Protein AF-A0A0P9F6F5-F1 (afdb_monomer_lite)

pLDDT: mean 76.52, std 15.74, range [34.53, 96.38]

Radius of gyration: 18.15 Å; chains: 1; bounding box: 40×37×52 Å

Sequence (182 aa):
MREFFRFERRDLLLFVVCAVLYTVIFFVWTVLPLNGNVSLADTDAVAAGVPLVGDLPTQSVSKLVVTAALYALALVYALLAVNREERGALPQLLIISVLTFLAWQMLNFWVVSGFLNSPATLLYGGASIVLLVAWFVMIIRGVSSIHDALARFMVRFGLALSLFITVVQIVALLTPEWRSPT

Foldseek 3Di:
DVVLPPDDPVLVVLLVVLLVVLVVQLCQQPPDADPDRHRVLPLPVVCVVPVVLSPAPSLLNSVLSSVLSLLVSLLVSLLVPQDPVLVVCSVLSVVLSVLVSQLVSLVSVLVRCVVVVHPCNVVSVVVNVVSVVVNVVSVVVCCVPPVSSSVSSVVSSVVSSVVSVVVVVVVCVVCVVSVDDD

Secondary structure (DSSP, 8-state):
-TTTT---HHHHHHHHHHHHHHHHHHHHHHT-BSSTT-BTTSTHHHHHHSTTTTTS-HHHHHHHHHHHHHHHHHHHHHHHT--GGGGGGHHHHHHHHHHHHHHHHHHHHHHHHHHTT-TTHHHHHHHHHHHHHHHHHHHHHHHHHSHHHHHHHHHHHHHHHHHHHHHHHHHHHH-GGGT---

Structure (mmCIF, N/CA/C/O backbone):
data_AF-A0A0P9F6F5-F1
#
_entry.id   AF-A0A0P9F6F5-F1
#
loop_
_atom_site.group_PDB
_atom_site.id
_atom_site.type_symbol
_atom_site.label_atom_id
_atom_site.label_alt_id
_atom_site.label_comp_id
_atom_site.label_asym_id
_atom_site.label_entity_id
_atom_site.label_seq_id
_atom_site.pdbx_PDB_ins_code
_atom_site.Cartn_x
_atom_site.Cartn_y
_atom_site.Cartn_z
_atom_site.occupancy
_atom_site.B_iso_or_equiv
_atom_site.auth_seq_id
_atom_site.auth_comp_id
_atom_site.auth_asym_id
_atom_site.auth_atom_id
_atom_site.pdbx_PDB_model_num
ATOM 1 N N . MET A 1 1 ? -6.826 -12.478 23.519 1.00 38.31 1 MET A N 1
ATOM 2 C CA . MET A 1 1 ? -6.156 -13.104 22.349 1.00 38.31 1 MET A CA 1
ATOM 3 C C . MET A 1 1 ? -7.087 -13.965 21.493 1.00 38.31 1 MET A C 1
ATOM 5 O O . MET A 1 1 ? -7.116 -13.748 20.292 1.00 38.31 1 MET A O 1
ATOM 9 N N . ARG A 1 2 ? -7.874 -14.901 22.057 1.00 36.31 2 ARG A N 1
ATOM 10 C CA . ARG A 1 2 ? -8.781 -15.773 21.270 1.00 36.31 2 ARG A CA 1
ATOM 11 C C . ARG A 1 2 ? -9.858 -15.026 20.467 1.00 36.31 2 ARG A C 1
ATOM 13 O O . ARG A 1 2 ? -10.174 -15.447 19.365 1.00 36.31 2 ARG A O 1
ATOM 20 N N . GLU A 1 3 ? -10.381 -13.916 20.982 1.00 48.19 3 GLU A N 1
ATOM 21 C CA . GLU A 1 3 ? -11.330 -13.057 20.249 1.00 48.19 3 GLU A CA 1
ATOM 22 C C . GLU A 1 3 ? -10.649 -12.140 19.224 1.00 48.19 3 GLU A C 1
ATOM 24 O O . GLU A 1 3 ? -11.265 -11.764 18.237 1.00 48.19 3 GLU A O 1
ATOM 29 N N . PHE A 1 4 ? -9.361 -11.838 19.412 1.00 47.16 4 PHE A N 1
ATOM 30 C CA . PHE A 1 4 ? -8.587 -10.972 18.517 1.00 47.16 4 PHE A CA 1
ATOM 31 C C . PHE A 1 4 ? -8.234 -11.673 17.191 1.00 47.16 4 PHE A C 1
ATOM 33 O O . PHE A 1 4 ? -8.138 -11.027 16.156 1.00 47.16 4 PHE A O 1
ATOM 40 N N . PHE A 1 5 ? -8.092 -13.005 17.221 1.00 52.19 5 PHE A N 1
ATOM 41 C CA . PHE A 1 5 ? -7.799 -13.863 16.064 1.00 52.19 5 PHE A CA 1
ATOM 42 C C . PHE A 1 5 ? -9.009 -14.667 15.569 1.00 52.19 5 PHE A C 1
ATOM 44 O O . PHE A 1 5 ? -8.834 -15.640 14.832 1.00 52.19 5 PHE A O 1
ATOM 51 N N . ARG A 1 6 ? -10.241 -14.316 15.966 1.00 58.34 6 ARG A N 1
ATOM 52 C CA . ARG A 1 6 ? -11.437 -14.949 15.393 1.00 58.34 6 ARG A CA 1
ATOM 53 C C . ARG A 1 6 ? -11.562 -14.538 13.924 1.00 58.34 6 ARG A C 1
ATOM 55 O O . ARG A 1 6 ? -12.209 -13.554 13.592 1.00 58.34 6 ARG A O 1
ATOM 62 N N . PHE A 1 7 ? -10.921 -15.307 13.051 1.00 60.72 7 PHE A N 1
ATOM 63 C CA . PHE A 1 7 ? -11.128 -15.240 11.615 1.00 60.72 7 PHE A CA 1
ATOM 64 C C . PHE A 1 7 ? -12.527 -15.764 11.308 1.00 60.72 7 PHE A C 1
ATOM 66 O O . PHE A 1 7 ? -12.798 -16.965 11.390 1.00 60.72 7 PHE A O 1
ATOM 73 N N . GLU A 1 8 ? -13.435 -14.857 10.966 1.00 70.38 8 GLU A N 1
ATOM 74 C CA . GLU A 1 8 ? -14.706 -15.243 10.371 1.00 70.38 8 GLU A CA 1
ATOM 75 C C . GLU A 1 8 ? -14.451 -15.850 8.983 1.00 70.38 8 GLU A C 1
ATOM 77 O O . GLU A 1 8 ? -13.522 -15.456 8.275 1.00 70.38 8 GLU A O 1
ATOM 82 N N . ARG A 1 9 ? -15.307 -16.783 8.538 1.00 74.25 9 ARG A N 1
ATOM 83 C CA . ARG A 1 9 ? -15.225 -17.341 7.170 1.00 74.25 9 ARG A CA 1
ATOM 84 C C . ARG A 1 9 ? -15.189 -16.249 6.095 1.00 74.25 9 ARG A C 1
ATOM 86 O O . ARG A 1 9 ? -14.550 -16.435 5.066 1.00 74.25 9 ARG A O 1
ATOM 93 N N . ARG A 1 10 ? -15.861 -15.119 6.341 1.00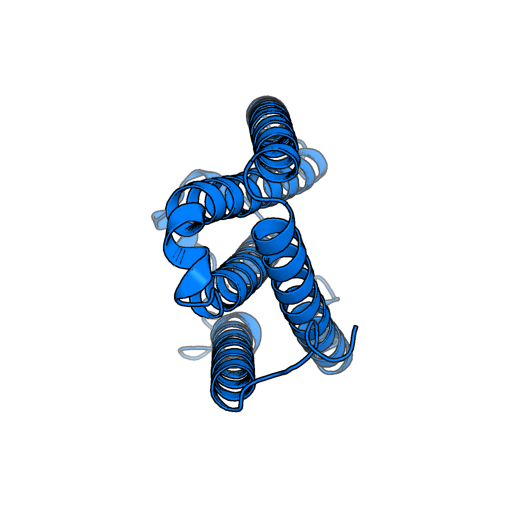 79.12 10 ARG A N 1
ATOM 94 C CA . ARG A 1 10 ? -15.848 -13.950 5.455 1.00 79.12 10 ARG A CA 1
ATOM 95 C C . ARG A 1 10 ? -14.449 -13.348 5.326 1.00 79.12 10 ARG A C 1
ATOM 97 O O . ARG A 1 10 ? -14.037 -13.055 4.211 1.00 79.12 10 ARG A O 1
ATOM 104 N N . ASP A 1 11 ? -13.727 -13.193 6.431 1.00 74.06 11 ASP A N 1
ATOM 105 C CA . ASP A 1 11 ? -12.383 -12.607 6.435 1.00 74.06 11 ASP A CA 1
ATOM 106 C C . ASP A 1 11 ? -11.398 -13.520 5.694 1.00 74.06 11 ASP A C 1
ATOM 108 O O . ASP A 1 11 ? -10.603 -13.042 4.890 1.00 74.06 11 ASP A O 1
ATOM 112 N N . LEU A 1 12 ? -11.519 -14.841 5.873 1.00 77.31 12 LEU A N 1
ATOM 113 C CA . LEU A 1 12 ? -10.746 -15.820 5.102 1.00 77.31 12 LEU A CA 1
ATOM 114 C C . LEU A 1 12 ? -11.059 -15.748 3.598 1.00 77.31 12 LEU A C 1
ATOM 116 O O . LEU A 1 12 ? -10.145 -15.783 2.781 1.00 77.31 12 LEU A O 1
ATOM 120 N N . LEU A 1 13 ? -12.336 -15.630 3.220 1.00 82.81 13 LEU A N 1
ATOM 121 C CA . LEU A 1 13 ? -12.734 -15.484 1.816 1.00 82.81 13 LEU A CA 1
ATOM 122 C C . LEU A 1 13 ? -12.182 -14.196 1.201 1.00 82.81 13 LEU A C 1
ATOM 124 O O . LEU A 1 13 ? -11.608 -14.250 0.118 1.00 82.81 13 LEU A O 1
ATOM 128 N N . LEU A 1 14 ? -12.307 -13.058 1.891 1.00 82.62 14 LEU A N 1
ATOM 129 C CA . LEU A 1 14 ? -11.747 -11.780 1.438 1.00 82.62 14 LEU A CA 1
ATOM 130 C C . LEU A 1 14 ? -10.231 -11.870 1.267 1.00 82.62 14 LEU A C 1
ATOM 132 O O . LEU A 1 14 ? -9.694 -11.416 0.260 1.00 82.62 14 LEU A O 1
ATOM 136 N N . PHE A 1 15 ? -9.555 -12.509 2.218 1.00 79.81 15 PHE A N 1
ATOM 137 C CA . PHE A 1 15 ? -8.120 -12.743 2.157 1.00 79.81 15 PHE A CA 1
ATOM 138 C C . PHE A 1 15 ? -7.722 -13.572 0.928 1.00 79.81 15 PHE A C 1
ATOM 140 O O . PHE A 1 15 ? -6.840 -13.166 0.173 1.00 79.81 15 PHE A O 1
ATOM 147 N N . VAL A 1 16 ? -8.406 -14.697 0.685 1.00 82.44 16 VAL A N 1
ATOM 148 C CA . VAL A 1 16 ? -8.167 -15.558 -0.486 1.00 82.44 16 VAL A CA 1
ATOM 149 C C . VAL A 1 16 ? -8.448 -14.808 -1.786 1.00 82.44 16 VAL A C 1
ATOM 151 O O . VAL A 1 16 ? -7.651 -14.891 -2.714 1.00 82.44 16 VAL A O 1
ATOM 154 N N . VAL A 1 17 ? -9.532 -14.032 -1.855 1.00 86.94 17 VAL A N 1
ATOM 155 C CA . VAL A 1 17 ? -9.861 -13.221 -3.036 1.00 86.94 17 VAL A CA 1
ATOM 156 C C . VAL A 1 17 ? -8.761 -12.198 -3.317 1.00 86.94 17 VAL A C 1
ATOM 158 O O . VAL A 1 17 ? -8.292 -12.121 -4.450 1.00 86.94 17 VAL A O 1
ATOM 161 N N . CYS A 1 18 ? -8.291 -11.458 -2.309 1.00 85.00 18 CYS A N 1
ATOM 162 C CA . CYS A 1 18 ? -7.191 -10.509 -2.486 1.00 85.00 18 CYS A CA 1
ATOM 163 C C . CYS A 1 18 ? -5.886 -11.206 -2.901 1.00 85.00 18 CYS A C 1
ATOM 165 O O . CYS A 1 18 ? -5.179 -10.686 -3.761 1.00 85.00 18 CYS A O 1
ATOM 167 N N . ALA A 1 19 ? -5.592 -12.392 -2.359 1.00 79.69 19 ALA A N 1
ATOM 168 C CA . ALA A 1 19 ? -4.424 -13.182 -2.750 1.00 79.69 19 ALA A CA 1
ATOM 169 C C . ALA A 1 19 ? -4.501 -13.667 -4.205 1.00 79.69 19 ALA A C 1
ATOM 171 O O . ALA A 1 19 ? -3.522 -13.554 -4.945 1.00 79.69 19 ALA A O 1
ATOM 172 N N . VAL A 1 20 ? -5.662 -14.166 -4.639 1.00 85.19 20 VAL A N 1
ATOM 173 C CA . VAL A 1 20 ? -5.891 -14.595 -6.026 1.00 85.19 20 VAL A CA 1
ATOM 174 C C . VAL A 1 20 ? -5.807 -13.401 -6.971 1.00 85.19 20 VAL A C 1
ATOM 176 O O . VAL A 1 20 ? -5.099 -13.482 -7.968 1.00 85.19 20 VAL A O 1
ATOM 179 N N . LEU A 1 21 ? -6.453 -12.277 -6.643 1.00 86.62 21 LEU A N 1
ATOM 180 C CA . LEU A 1 21 ? -6.376 -11.053 -7.446 1.00 86.62 21 LEU A CA 1
ATOM 181 C C . LEU A 1 21 ? -4.939 -10.551 -7.569 1.00 86.62 21 LEU A C 1
ATOM 183 O O . LEU A 1 21 ? -4.502 -10.239 -8.673 1.00 86.62 21 LEU A O 1
ATOM 187 N N . TYR A 1 22 ? -4.192 -10.522 -6.464 1.00 82.56 22 TYR A N 1
ATOM 188 C CA . TYR A 1 22 ? -2.787 -10.136 -6.489 1.00 82.56 22 TYR A CA 1
ATOM 189 C C . TYR A 1 22 ? -1.964 -11.070 -7.376 1.00 82.56 22 TYR A C 1
ATOM 191 O O . TYR A 1 22 ? -1.187 -10.606 -8.204 1.00 82.56 22 TYR A O 1
ATOM 199 N N . THR A 1 23 ? -2.180 -12.379 -7.245 1.00 78.44 23 THR A N 1
ATOM 200 C CA . THR A 1 23 ? -1.506 -13.394 -8.060 1.00 78.44 23 THR A CA 1
ATOM 201 C C . THR A 1 23 ? -1.823 -13.190 -9.540 1.00 78.44 23 THR A C 1
ATOM 203 O O . THR A 1 23 ? -0.909 -13.142 -10.352 1.00 78.44 23 THR A O 1
ATOM 206 N N . VAL A 1 24 ? -3.090 -12.989 -9.905 1.00 82.81 24 VAL A N 1
ATOM 207 C CA . VAL A 1 24 ? -3.493 -12.725 -11.295 1.00 82.81 24 VAL A CA 1
ATOM 208 C C . VAL A 1 24 ? -2.837 -11.452 -11.825 1.00 82.81 24 VAL A C 1
ATOM 210 O O . VAL A 1 24 ? -2.240 -11.500 -12.894 1.00 82.81 24 VAL A O 1
ATOM 213 N N . ILE A 1 25 ? -2.892 -10.341 -11.080 1.00 81.81 25 ILE A N 1
ATOM 214 C CA . ILE A 1 25 ? -2.242 -9.080 -11.476 1.00 81.81 25 ILE A CA 1
ATOM 215 C C . ILE A 1 25 ? -0.747 -9.300 -11.675 1.00 81.81 25 ILE A C 1
ATOM 217 O O . ILE A 1 25 ? -0.203 -8.870 -12.685 1.00 81.81 25 ILE A O 1
ATOM 221 N N . PHE A 1 26 ? -0.099 -9.998 -10.742 1.00 75.75 26 PHE A N 1
ATOM 222 C CA . PHE A 1 26 ? 1.311 -10.327 -10.842 1.00 75.75 26 PHE A CA 1
ATOM 223 C C . PHE A 1 26 ? 1.589 -11.122 -12.120 1.00 75.75 26 PHE A C 1
ATOM 225 O O . PHE A 1 26 ? 2.348 -10.647 -12.947 1.00 75.75 26 PHE A O 1
ATOM 232 N N . PHE A 1 27 ? 0.938 -12.267 -12.343 1.00 74.75 27 PHE A N 1
ATOM 233 C CA . PHE A 1 27 ? 1.187 -13.116 -13.515 1.00 74.75 27 PHE A CA 1
ATOM 234 C C . PHE A 1 27 ? 0.880 -12.418 -14.845 1.00 74.75 27 PHE A C 1
ATOM 236 O O . PHE A 1 27 ? 1.644 -12.561 -15.796 1.00 74.75 27 PHE A O 1
ATOM 243 N N . VAL A 1 28 ? -0.211 -11.652 -14.913 1.00 74.94 28 VAL A N 1
ATOM 244 C CA . VAL A 1 28 ? -0.574 -10.862 -16.099 1.00 74.94 28 VAL A CA 1
ATOM 245 C C . VAL A 1 28 ? 0.467 -9.777 -16.375 1.00 74.94 28 VAL A C 1
ATOM 247 O O . VAL A 1 28 ? 0.781 -9.519 -17.532 1.00 74.94 28 VAL A O 1
ATOM 250 N N . TRP A 1 29 ? 1.020 -9.163 -15.328 1.00 73.00 29 TRP A N 1
ATOM 251 C CA . TRP A 1 29 ? 2.035 -8.121 -15.456 1.00 73.00 29 TRP A CA 1
ATOM 252 C C . TRP A 1 29 ? 3.438 -8.671 -15.753 1.00 73.00 29 TRP A C 1
ATOM 254 O O . TRP A 1 29 ? 4.202 -8.041 -16.477 1.00 73.00 29 TRP A O 1
ATOM 264 N N . THR A 1 30 ? 3.808 -9.813 -15.164 1.00 66.50 30 THR A N 1
ATOM 265 C CA . THR A 1 30 ? 5.205 -10.278 -15.110 1.00 66.50 30 THR A CA 1
ATOM 266 C C . THR A 1 30 ? 5.500 -11.531 -15.925 1.00 66.50 30 THR A C 1
ATOM 268 O O . THR A 1 30 ? 6.644 -11.688 -16.344 1.00 66.50 30 THR A O 1
ATOM 271 N N . VAL A 1 31 ? 4.525 -12.423 -16.141 1.00 63.81 31 VAL A N 1
ATOM 272 C CA . VAL A 1 31 ? 4.760 -13.768 -16.707 1.00 63.81 31 VAL A CA 1
ATOM 273 C C . VAL A 1 31 ? 4.094 -13.967 -18.069 1.00 63.81 31 VAL A C 1
ATOM 275 O O . VAL A 1 31 ? 4.647 -14.666 -18.912 1.00 63.81 31 VAL A O 1
ATOM 278 N N . LEU A 1 32 ? 2.910 -13.396 -18.304 1.00 61.31 32 LEU A N 1
ATOM 279 C CA . LEU A 1 32 ? 2.162 -13.598 -19.547 1.00 61.31 32 LEU A CA 1
ATOM 280 C C . LEU A 1 32 ? 2.561 -12.560 -20.614 1.00 61.31 32 LEU A C 1
ATOM 282 O O . LEU A 1 32 ? 2.235 -11.385 -20.451 1.00 61.31 32 LEU A O 1
ATOM 286 N N . PRO A 1 33 ? 3.195 -12.961 -21.734 1.00 53.00 33 PRO A N 1
ATOM 287 C CA . PRO A 1 33 ? 3.344 -12.077 -22.884 1.00 53.00 33 PRO A CA 1
ATOM 288 C C . PRO A 1 33 ? 1.968 -11.868 -23.529 1.00 53.00 33 PRO A C 1
ATOM 290 O O . PRO A 1 33 ? 1.315 -12.819 -23.965 1.00 53.00 33 PRO A O 1
ATOM 293 N N . LEU A 1 34 ? 1.505 -10.623 -23.588 1.00 50.41 34 LEU A N 1
ATOM 294 C CA . LEU A 1 34 ? 0.240 -10.260 -24.219 1.00 50.41 34 LEU A CA 1
ATOM 295 C C . LEU A 1 34 ? 0.545 -9.760 -25.633 1.00 50.41 34 LEU A C 1
ATOM 297 O O . LEU A 1 34 ? 0.961 -8.627 -25.817 1.00 50.41 34 LEU A O 1
ATOM 301 N N . ASN A 1 35 ? 0.306 -10.612 -26.635 1.00 42.44 35 ASN A N 1
ATOM 302 C CA . ASN A 1 35 ? 0.658 -10.426 -28.053 1.00 42.44 35 ASN A CA 1
ATOM 303 C C . ASN A 1 35 ? 2.153 -10.551 -28.381 1.00 42.44 35 ASN A C 1
ATOM 305 O O . ASN A 1 35 ? 2.847 -9.571 -28.634 1.00 42.44 35 ASN A O 1
ATOM 309 N N . GLY A 1 36 ? 2.615 -11.800 -28.500 1.00 40.41 36 GLY A N 1
ATOM 310 C CA . GLY A 1 36 ? 3.660 -12.204 -29.453 1.00 40.41 36 GLY A CA 1
ATOM 311 C C . GLY A 1 36 ? 5.090 -11.710 -29.226 1.00 40.41 36 GLY A C 1
ATOM 312 O O . GLY A 1 36 ? 5.952 -12.161 -29.965 1.00 40.41 36 GLY A O 1
ATOM 313 N N . ASN A 1 37 ? 5.314 -10.813 -28.261 1.00 51.72 37 ASN A N 1
ATOM 314 C CA . ASN A 1 37 ? 6.583 -10.384 -27.646 1.00 51.72 37 ASN A CA 1
ATOM 315 C C . ASN A 1 37 ? 6.387 -9.127 -26.776 1.00 51.72 37 ASN A C 1
ATOM 317 O O . ASN A 1 37 ? 7.304 -8.752 -26.057 1.00 51.72 37 ASN A O 1
ATOM 321 N N . VAL A 1 38 ? 5.208 -8.494 -26.817 1.00 47.91 38 VAL A N 1
ATOM 322 C CA . VAL A 1 38 ? 4.894 -7.319 -26.001 1.00 47.91 38 VAL A CA 1
ATOM 323 C C . VAL A 1 38 ? 4.437 -7.785 -24.618 1.00 47.91 38 VAL A C 1
ATOM 325 O O . VAL A 1 38 ? 3.430 -8.480 -24.467 1.00 47.91 38 VAL A O 1
ATOM 328 N N . SER A 1 39 ? 5.205 -7.469 -23.583 1.00 52.00 39 SER A N 1
ATOM 329 C CA . SER A 1 39 ? 4.738 -7.638 -22.202 1.00 52.00 39 SER A CA 1
ATOM 330 C C . SER A 1 39 ? 3.890 -6.421 -21.816 1.00 52.00 39 SER A C 1
ATOM 332 O O . SER A 1 39 ? 4.139 -5.332 -22.313 1.00 52.00 39 SER A O 1
ATOM 334 N N . LEU A 1 40 ? 2.933 -6.524 -20.885 1.00 53.22 40 LEU A N 1
ATOM 335 C CA . LEU A 1 40 ? 2.373 -5.310 -20.244 1.00 53.22 40 LEU A CA 1
ATOM 336 C C . LEU A 1 40 ? 3.459 -4.488 -19.522 1.00 53.22 40 LEU A C 1
ATOM 338 O O . LEU A 1 40 ? 3.255 -3.311 -19.228 1.00 53.22 40 LEU A O 1
ATOM 342 N N . ALA A 1 41 ? 4.604 -5.117 -19.245 1.00 52.56 41 ALA A N 1
ATOM 343 C CA . ALA A 1 41 ? 5.816 -4.474 -18.768 1.00 52.56 41 ALA A CA 1
ATOM 344 C C . ALA A 1 41 ? 6.590 -3.703 -19.858 1.00 52.56 41 ALA A C 1
ATOM 346 O O . ALA A 1 41 ? 7.522 -2.981 -19.493 1.00 52.56 41 ALA A O 1
ATOM 347 N N . ASP A 1 42 ? 6.231 -3.824 -21.148 1.00 54.19 42 ASP A N 1
ATOM 348 C CA . ASP A 1 42 ? 6.701 -2.891 -22.176 1.00 54.19 42 ASP A CA 1
ATOM 349 C C . ASP A 1 42 ? 6.084 -1.525 -21.889 1.00 54.19 42 ASP A C 1
ATOM 351 O O . ASP A 1 42 ? 4.874 -1.292 -21.898 1.00 54.19 42 ASP A O 1
ATOM 355 N N . THR A 1 43 ? 6.986 -0.633 -21.534 1.00 54.38 43 THR A N 1
ATOM 356 C CA . THR A 1 43 ? 6.822 0.586 -20.752 1.00 54.38 43 THR A CA 1
ATOM 357 C C . THR A 1 43 ? 5.911 1.652 -21.346 1.00 54.38 43 THR A C 1
ATOM 359 O O . THR A 1 43 ? 5.529 2.575 -20.626 1.00 54.38 43 THR A O 1
ATOM 362 N N . ASP A 1 44 ? 5.510 1.531 -22.608 1.00 52.28 44 ASP A N 1
ATOM 363 C CA . ASP A 1 44 ? 4.874 2.615 -23.362 1.00 52.28 44 ASP A CA 1
ATOM 364 C C . ASP A 1 44 ? 3.476 2.977 -22.834 1.00 52.28 44 ASP A C 1
ATOM 366 O O . ASP A 1 44 ? 3.106 4.153 -22.781 1.00 52.28 44 ASP A O 1
ATOM 370 N N . ALA A 1 45 ? 2.705 1.996 -22.353 1.00 54.25 45 ALA A N 1
ATOM 371 C CA . ALA A 1 45 ? 1.362 2.243 -21.819 1.00 54.25 45 ALA A CA 1
ATOM 372 C C . ALA A 1 45 ? 1.377 2.938 -20.442 1.00 54.25 45 ALA A C 1
ATOM 374 O O . ALA A 1 45 ? 0.495 3.745 -20.141 1.00 54.25 45 ALA A O 1
ATOM 375 N N . VAL A 1 46 ? 2.384 2.660 -19.603 1.00 53.06 46 VAL A N 1
ATOM 376 C CA . VAL A 1 46 ? 2.543 3.311 -18.286 1.00 53.06 46 VAL A CA 1
ATOM 377 C C . VAL A 1 46 ? 3.219 4.670 -18.429 1.00 53.06 46 VAL A C 1
ATOM 379 O O . VAL A 1 46 ? 2.806 5.623 -17.764 1.00 53.06 46 VAL A O 1
ATOM 382 N N . ALA A 1 47 ? 4.197 4.780 -19.332 1.00 50.84 47 ALA A N 1
ATOM 383 C CA . ALA A 1 47 ? 4.848 6.035 -19.695 1.00 50.84 47 ALA A CA 1
ATOM 384 C C . ALA A 1 47 ? 3.835 7.087 -20.180 1.00 50.84 47 ALA A C 1
ATOM 386 O O . ALA A 1 47 ? 3.937 8.257 -19.815 1.00 50.84 47 ALA A O 1
ATOM 387 N N . ALA A 1 48 ? 2.808 6.663 -20.927 1.00 49.19 48 ALA A N 1
ATOM 388 C CA . ALA A 1 48 ? 1.729 7.539 -21.385 1.00 49.19 48 ALA A CA 1
ATOM 389 C C . ALA A 1 48 ? 0.802 8.034 -20.252 1.00 49.19 48 ALA A C 1
ATOM 391 O O . ALA A 1 48 ? 0.219 9.113 -20.361 1.00 49.19 48 ALA A O 1
ATOM 392 N N . GLY A 1 49 ? 0.651 7.263 -19.168 1.00 49.69 49 GLY A N 1
ATOM 393 C CA . GLY A 1 49 ? -0.225 7.601 -18.039 1.00 49.69 49 GLY A CA 1
ATOM 394 C C . GLY A 1 49 ? 0.456 8.410 -16.932 1.00 49.69 49 GLY A C 1
ATOM 395 O O . GLY A 1 49 ? -0.194 9.223 -16.272 1.00 49.69 49 GLY A O 1
ATOM 396 N N . VAL A 1 50 ? 1.760 8.207 -16.724 1.00 53.62 50 VAL A N 1
ATOM 397 C CA . VAL A 1 50 ? 2.569 8.956 -15.753 1.00 53.62 50 VAL A CA 1
ATOM 398 C C . VAL A 1 50 ? 3.895 9.348 -16.418 1.00 53.62 50 VAL A C 1
ATOM 400 O O . VAL A 1 50 ? 4.822 8.537 -16.437 1.00 53.62 50 VAL A O 1
ATOM 403 N N . PRO A 1 51 ? 4.024 10.593 -16.918 1.00 49.88 51 PRO A N 1
ATOM 404 C CA . PRO A 1 51 ? 5.168 11.024 -17.727 1.00 49.88 51 PRO A CA 1
ATOM 405 C C . PRO A 1 51 ? 6.537 10.780 -17.073 1.00 49.88 51 PRO A C 1
ATOM 407 O O . PRO A 1 51 ? 7.479 10.405 -17.752 1.00 49.88 51 PRO A O 1
ATOM 410 N N . LEU A 1 52 ? 6.643 10.912 -15.743 1.00 55.91 52 LEU A N 1
ATOM 411 C CA . LEU A 1 52 ? 7.895 10.678 -15.002 1.00 55.91 52 LEU A CA 1
ATOM 412 C C . LEU A 1 52 ? 8.230 9.198 -14.746 1.00 55.91 52 LEU A C 1
ATOM 414 O O . LEU A 1 52 ? 9.356 8.890 -14.365 1.00 55.91 52 LEU A O 1
ATOM 418 N N . VAL A 1 53 ? 7.275 8.280 -14.920 1.00 56.25 53 VAL A N 1
ATOM 419 C CA . VAL A 1 53 ? 7.525 6.828 -14.831 1.00 56.25 53 VAL A CA 1
ATOM 420 C C . VAL A 1 53 ? 8.087 6.300 -16.152 1.00 56.25 53 VAL A C 1
ATOM 422 O O . VAL A 1 53 ? 8.803 5.304 -16.142 1.00 56.25 53 VAL A O 1
ATOM 425 N N . GLY A 1 54 ? 7.805 6.985 -17.266 1.00 56.38 54 GLY A N 1
ATOM 426 C CA . GLY A 1 54 ? 8.280 6.612 -18.599 1.00 56.38 54 GLY A CA 1
ATOM 427 C C . GLY A 1 54 ? 9.792 6.715 -18.795 1.00 56.38 54 GLY A C 1
ATOM 428 O O . GLY A 1 54 ? 10.338 5.984 -19.611 1.00 56.38 54 GLY A O 1
ATOM 429 N N . ASP A 1 55 ? 10.472 7.546 -18.001 1.00 60.56 55 ASP A N 1
ATOM 430 C CA . ASP A 1 55 ? 11.935 7.692 -18.039 1.00 60.56 55 ASP A CA 1
ATOM 431 C C . ASP A 1 55 ? 12.670 6.622 -17.205 1.00 60.56 55 ASP A C 1
ATOM 433 O O . ASP A 1 55 ? 13.902 6.606 -17.134 1.00 60.56 55 ASP A O 1
ATOM 437 N N . LEU A 1 56 ? 11.933 5.738 -16.521 1.00 65.12 56 LEU A N 1
ATOM 438 C CA . LEU A 1 56 ? 12.509 4.681 -15.695 1.00 65.12 56 LEU A CA 1
ATOM 439 C C . LEU A 1 56 ? 12.724 3.399 -16.517 1.00 65.12 56 LEU A C 1
ATOM 441 O O . LEU A 1 56 ? 11.881 3.050 -17.342 1.00 65.12 56 LEU A O 1
ATOM 445 N N . PRO A 1 57 ? 13.784 2.615 -16.233 1.00 67.38 57 PRO A N 1
ATOM 446 C CA . PRO A 1 57 ? 13.938 1.285 -16.815 1.00 67.38 57 PRO A CA 1
ATOM 447 C C . PRO A 1 57 ? 12.695 0.414 -16.575 1.00 67.38 57 PRO A C 1
ATOM 449 O O . PRO A 1 57 ? 12.132 0.427 -15.475 1.00 67.38 57 PRO A O 1
ATOM 452 N N . THR A 1 58 ? 12.317 -0.408 -17.556 1.00 66.62 58 THR A N 1
ATOM 453 C CA . THR A 1 58 ? 11.174 -1.351 -17.510 1.00 66.62 58 THR A CA 1
ATOM 454 C C . THR A 1 58 ? 11.127 -2.186 -16.225 1.00 66.62 58 THR A C 1
ATOM 456 O O . THR A 1 58 ? 10.065 -2.380 -15.623 1.00 66.62 58 THR A O 1
ATOM 459 N N . GLN A 1 59 ? 12.290 -2.624 -15.733 1.00 68.06 59 GLN A N 1
ATOM 460 C CA . GLN A 1 59 ? 12.406 -3.372 -14.479 1.00 68.06 59 GLN A CA 1
ATOM 461 C C . GLN A 1 59 ? 12.007 -2.533 -13.249 1.00 68.06 59 GLN A C 1
ATOM 463 O O . GLN A 1 59 ? 11.365 -3.041 -12.328 1.00 68.06 59 GLN A O 1
ATOM 468 N N . SER A 1 60 ? 12.368 -1.249 -13.220 1.00 69.62 60 SER A N 1
ATOM 469 C CA . SER A 1 60 ? 12.014 -0.318 -12.140 1.00 69.62 60 SER A CA 1
ATOM 470 C C . SER A 1 60 ? 10.521 0.004 -12.153 1.00 69.62 60 SER A C 1
ATOM 472 O O . SER A 1 60 ? 9.885 -0.022 -11.098 1.00 69.62 60 SER A O 1
ATOM 474 N N . VAL A 1 61 ? 9.940 0.216 -13.338 1.00 71.75 61 VAL A N 1
ATOM 475 C CA . VAL A 1 61 ? 8.489 0.403 -13.510 1.00 71.75 61 VAL A CA 1
ATOM 476 C C . VAL A 1 61 ? 7.727 -0.830 -13.031 1.00 71.75 61 VAL A C 1
ATOM 478 O O . VAL A 1 61 ? 6.796 -0.719 -12.233 1.00 71.75 61 VAL A O 1
ATOM 481 N N . SER A 1 62 ? 8.178 -2.022 -13.420 1.00 71.94 62 SER A N 1
ATOM 482 C CA . SER A 1 62 ? 7.554 -3.278 -12.997 1.00 71.94 62 SER A CA 1
ATOM 483 C C . SER A 1 62 ? 7.612 -3.482 -11.485 1.00 71.94 62 SER A C 1
ATOM 485 O O . SER A 1 62 ? 6.609 -3.855 -10.876 1.00 71.94 62 SER A O 1
ATOM 487 N N . LYS A 1 63 ? 8.746 -3.171 -10.845 1.00 73.50 63 LYS A N 1
ATOM 488 C CA . LYS A 1 63 ? 8.861 -3.205 -9.377 1.00 73.50 63 LYS A CA 1
ATOM 489 C C . LYS A 1 63 ? 7.876 -2.245 -8.713 1.00 73.50 63 LYS A C 1
ATOM 491 O O . LYS A 1 63 ? 7.237 -2.627 -7.732 1.00 73.50 63 LYS A O 1
ATOM 496 N N . LEU A 1 64 ? 7.714 -1.034 -9.246 1.00 77.75 64 LEU A N 1
ATOM 497 C CA . LEU A 1 64 ? 6.781 -0.040 -8.712 1.00 77.75 64 LEU A CA 1
ATOM 498 C C . LEU A 1 64 ? 5.323 -0.483 -8.845 1.00 77.75 64 LEU A C 1
ATOM 500 O O . LEU A 1 64 ? 4.577 -0.358 -7.875 1.00 77.75 64 LEU A O 1
ATOM 504 N N . VAL A 1 65 ? 4.929 -1.036 -9.994 1.00 79.00 65 VAL A N 1
ATOM 505 C CA . VAL A 1 65 ? 3.558 -1.513 -10.245 1.00 79.00 65 VAL A CA 1
ATOM 506 C C . VAL A 1 65 ? 3.223 -2.723 -9.375 1.00 79.00 65 VAL A C 1
ATOM 508 O O . VAL A 1 65 ? 2.191 -2.730 -8.701 1.00 79.00 65 VAL A O 1
ATOM 511 N N . VAL A 1 66 ? 4.114 -3.716 -9.312 1.00 79.62 66 VAL A N 1
ATOM 512 C CA . VAL A 1 66 ? 3.922 -4.910 -8.473 1.00 79.62 66 VAL A CA 1
ATOM 513 C C . VAL A 1 66 ? 3.848 -4.535 -6.991 1.00 79.62 66 VAL A C 1
ATOM 515 O O . VAL A 1 66 ? 3.005 -5.063 -6.262 1.00 79.62 66 VAL A O 1
ATOM 518 N N . THR A 1 67 ? 4.684 -3.592 -6.548 1.00 82.75 67 THR A N 1
ATOM 519 C CA . THR A 1 67 ? 4.667 -3.081 -5.169 1.00 82.75 67 THR A CA 1
ATOM 520 C C . THR A 1 67 ? 3.392 -2.286 -4.891 1.00 82.75 67 THR A C 1
ATOM 522 O O . THR A 1 67 ? 2.743 -2.516 -3.872 1.00 82.75 67 THR A O 1
ATOM 525 N N . ALA A 1 68 ? 2.962 -1.427 -5.818 1.00 86.69 68 ALA A N 1
ATOM 526 C CA . ALA A 1 68 ? 1.715 -0.676 -5.694 1.00 86.69 68 ALA A CA 1
ATOM 527 C C . ALA A 1 68 ? 0.509 -1.613 -5.555 1.00 86.69 68 ALA A C 1
ATOM 529 O O . ALA A 1 68 ? -0.291 -1.457 -4.634 1.00 86.69 68 ALA A O 1
ATOM 530 N N . ALA A 1 69 ? 0.400 -2.622 -6.423 1.00 86.00 69 ALA A N 1
ATOM 531 C CA . ALA A 1 69 ? -0.678 -3.606 -6.366 1.00 86.00 69 ALA A CA 1
ATOM 532 C C . ALA A 1 69 ? -0.677 -4.372 -5.034 1.00 86.00 69 ALA A C 1
ATOM 534 O O . ALA A 1 69 ? -1.735 -4.583 -4.438 1.00 86.00 69 ALA A O 1
ATOM 535 N N . LEU A 1 70 ? 0.512 -4.731 -4.540 1.00 87.94 70 LEU A N 1
ATOM 536 C CA . LEU A 1 70 ? 0.697 -5.427 -3.269 1.00 87.94 70 LEU A CA 1
ATOM 537 C C . LEU A 1 70 ? 0.201 -4.585 -2.085 1.00 87.94 70 LEU A C 1
ATOM 539 O O . LEU A 1 70 ? -0.621 -5.059 -1.297 1.00 87.94 70 LEU A O 1
ATOM 543 N N . TYR A 1 71 ? 0.645 -3.329 -1.978 1.00 88.81 71 TYR A N 1
ATOM 544 C CA . TYR A 1 71 ? 0.203 -2.431 -0.907 1.00 88.81 71 TYR A CA 1
ATOM 545 C C . TYR A 1 71 ? -1.289 -2.111 -1.017 1.00 88.81 71 TYR A C 1
ATOM 547 O O . TYR A 1 71 ? -1.997 -2.159 -0.010 1.00 88.81 71 TYR A O 1
ATOM 555 N N . ALA A 1 72 ? -1.787 -1.826 -2.223 1.00 90.19 72 ALA A N 1
ATOM 556 C CA . ALA A 1 72 ? -3.190 -1.501 -2.447 1.00 90.19 72 ALA A CA 1
ATOM 557 C C . ALA A 1 72 ? -4.109 -2.654 -2.026 1.00 90.19 72 ALA A C 1
ATOM 559 O O . ALA A 1 72 ? -5.052 -2.438 -1.265 1.00 90.19 72 ALA A O 1
ATOM 560 N N . LEU A 1 73 ? -3.817 -3.887 -2.447 1.00 89.75 73 LEU A N 1
ATOM 561 C CA . LEU A 1 73 ? -4.642 -5.042 -2.091 1.00 89.75 73 LEU A CA 1
ATOM 562 C C . LEU A 1 73 ? -4.544 -5.401 -0.607 1.00 89.75 73 LEU A C 1
ATOM 564 O O . LEU A 1 73 ? -5.556 -5.777 -0.015 1.00 89.75 73 LEU A O 1
ATOM 568 N N . ALA A 1 74 ? -3.374 -5.239 0.019 1.00 88.31 74 ALA A N 1
ATOM 569 C CA . ALA A 1 74 ? -3.226 -5.465 1.458 1.00 88.31 74 ALA A CA 1
ATOM 570 C C . ALA A 1 74 ? -4.053 -4.455 2.273 1.00 88.31 74 ALA A C 1
ATOM 572 O O . ALA A 1 74 ? -4.703 -4.827 3.254 1.00 88.31 74 ALA A O 1
ATOM 573 N N . LEU A 1 75 ? -4.080 -3.191 1.843 1.00 91.94 75 LEU A N 1
ATOM 574 C CA . LEU A 1 75 ? -4.891 -2.139 2.458 1.00 91.94 75 LEU A CA 1
ATOM 575 C C . LEU A 1 75 ? -6.388 -2.353 2.217 1.00 91.94 75 LEU A C 1
ATOM 577 O O . LEU A 1 75 ? -7.173 -2.231 3.154 1.00 91.94 75 LEU A O 1
ATOM 581 N N . VAL A 1 76 ? -6.789 -2.725 0.998 1.00 90.75 76 VAL A N 1
ATOM 582 C CA . VAL A 1 76 ? -8.187 -3.053 0.671 1.00 90.75 76 VAL A CA 1
ATOM 583 C C . VAL A 1 76 ? -8.677 -4.211 1.531 1.00 90.75 76 VAL A C 1
ATOM 585 O O . VAL A 1 76 ? -9.740 -4.103 2.136 1.00 90.75 76 VAL A O 1
ATOM 588 N N . TYR A 1 77 ? -7.893 -5.282 1.660 1.00 88.94 77 TYR A N 1
ATOM 589 C CA . TYR A 1 77 ? -8.225 -6.388 2.553 1.00 88.94 77 TYR A CA 1
ATOM 590 C C . TYR A 1 77 ? -8.426 -5.911 3.999 1.00 88.94 77 TYR A C 1
ATOM 592 O O . TYR A 1 77 ? -9.456 -6.198 4.614 1.00 88.94 77 TYR A O 1
ATOM 600 N N . ALA A 1 78 ? -7.471 -5.145 4.531 1.00 87.81 78 ALA A N 1
ATOM 601 C CA . ALA A 1 78 ? -7.525 -4.667 5.907 1.00 87.81 78 ALA A CA 1
ATOM 602 C C . ALA A 1 78 ? -8.726 -3.736 6.162 1.00 87.81 78 ALA A C 1
ATOM 604 O O . ALA A 1 78 ? -9.352 -3.833 7.219 1.00 87.81 78 ALA A O 1
ATOM 605 N N . LEU A 1 79 ? -9.082 -2.888 5.189 1.00 90.00 79 LEU A N 1
ATOM 606 C CA . LEU A 1 79 ? -10.246 -1.998 5.241 1.00 90.00 79 LEU A CA 1
ATOM 607 C C . LEU A 1 79 ? -11.574 -2.757 5.132 1.00 90.00 79 LEU A C 1
ATOM 609 O O . LEU A 1 79 ? -12.504 -2.481 5.887 1.00 90.00 79 LEU A O 1
ATOM 613 N N . LEU A 1 80 ? -11.680 -3.719 4.213 1.00 87.62 80 LEU A N 1
ATOM 614 C CA . LEU A 1 80 ? -12.910 -4.492 4.006 1.00 87.62 80 LEU A CA 1
ATOM 615 C C . LEU A 1 80 ? -13.213 -5.441 5.168 1.00 87.62 80 LEU A C 1
ATOM 617 O O . LEU A 1 80 ? -14.373 -5.779 5.401 1.00 87.62 80 LEU A O 1
ATOM 621 N N . ALA A 1 81 ? -12.186 -5.846 5.912 1.00 83.62 81 ALA A N 1
ATOM 622 C CA . ALA A 1 81 ? -12.338 -6.673 7.098 1.00 83.62 81 ALA A CA 1
ATOM 623 C C . ALA A 1 81 ? -12.816 -5.884 8.338 1.00 83.62 81 ALA A C 1
ATOM 625 O O . ALA A 1 81 ? -13.103 -6.494 9.369 1.00 83.62 81 ALA A O 1
ATOM 626 N N . VAL A 1 82 ? -12.896 -4.546 8.292 1.00 83.56 82 VAL A N 1
ATOM 627 C CA . VAL A 1 82 ? -13.339 -3.722 9.435 1.00 83.56 82 VAL A CA 1
ATOM 628 C C . VAL A 1 82 ? -14.766 -4.100 9.852 1.00 83.56 82 VAL A C 1
ATOM 630 O O . VAL A 1 82 ? -15.698 -4.117 9.041 1.00 83.56 82 VAL A O 1
ATOM 633 N N . ASN A 1 83 ? -14.944 -4.401 11.140 1.00 78.94 83 ASN A N 1
ATOM 634 C CA . ASN A 1 83 ? -16.216 -4.889 11.665 1.00 78.94 83 ASN A CA 1
ATOM 635 C C . ASN A 1 83 ? -17.277 -3.779 11.723 1.00 78.94 83 ASN A C 1
ATOM 637 O O . ASN A 1 83 ? -16.971 -2.587 11.748 1.00 78.94 83 ASN A O 1
ATOM 641 N N . ARG A 1 84 ? -18.563 -4.164 11.788 1.00 76.56 84 ARG A N 1
ATOM 642 C CA . ARG A 1 84 ? -19.680 -3.200 11.884 1.00 76.56 84 ARG A CA 1
ATOM 643 C C . ARG A 1 84 ? -19.558 -2.267 13.090 1.00 76.56 84 ARG A C 1
ATOM 645 O O . ARG A 1 84 ? -19.863 -1.088 12.956 1.00 76.56 84 ARG A O 1
ATOM 652 N N . GLU A 1 85 ? -19.091 -2.793 14.215 1.00 78.25 85 GLU A N 1
ATOM 653 C CA . GLU A 1 85 ? -18.886 -2.056 15.470 1.00 78.25 85 GLU A CA 1
ATOM 654 C C . GLU A 1 85 ? -17.801 -0.974 15.348 1.00 78.25 85 GLU A C 1
ATOM 656 O O . GLU A 1 85 ? -17.840 0.032 16.045 1.00 78.25 85 GLU A O 1
ATOM 661 N N . GLU A 1 86 ? -16.872 -1.130 14.403 1.00 82.19 86 GLU A N 1
ATOM 662 C CA . GLU A 1 86 ? -15.728 -0.235 14.199 1.00 82.19 86 GLU A CA 1
ATOM 663 C C . GLU A 1 86 ? -15.937 0.742 13.036 1.00 82.19 86 GLU A C 1
ATOM 665 O O . GLU A 1 86 ? -15.035 1.500 12.681 1.00 82.19 86 GLU A O 1
ATOM 670 N N . ARG A 1 87 ? -17.132 0.770 12.430 1.00 82.31 87 ARG A N 1
ATOM 671 C CA . ARG A 1 87 ? -17.422 1.639 11.275 1.00 82.31 87 ARG A CA 1
ATOM 672 C C . ARG A 1 87 ? -17.225 3.125 11.564 1.00 82.31 87 ARG A C 1
ATOM 674 O O . ARG A 1 87 ? -16.903 3.871 10.645 1.00 82.31 87 ARG A O 1
ATOM 681 N N . GLY A 1 88 ? -17.363 3.547 12.821 1.00 87.31 88 GLY A N 1
ATOM 682 C CA . GLY A 1 88 ? -17.056 4.919 13.237 1.00 87.31 88 GLY A CA 1
ATOM 683 C C . GLY A 1 88 ? -15.580 5.298 13.048 1.00 87.31 88 GLY A C 1
ATOM 684 O O . GLY A 1 88 ? -15.280 6.460 12.794 1.00 87.31 88 GLY A O 1
ATOM 685 N N . ALA A 1 89 ? -14.663 4.325 13.097 1.00 90.06 89 ALA A N 1
ATOM 686 C CA . ALA A 1 89 ? -13.228 4.524 12.882 1.00 90.06 89 ALA A CA 1
ATOM 687 C C . ALA A 1 89 ? -12.826 4.493 11.395 1.00 90.06 89 ALA A C 1
ATOM 689 O O . ALA A 1 89 ? -11.715 4.894 11.041 1.00 90.06 89 ALA A O 1
ATOM 690 N N . LEU A 1 90 ? -13.722 4.039 10.513 1.00 90.69 90 LEU A N 1
ATOM 691 C CA . LEU A 1 90 ? -13.446 3.788 9.097 1.00 90.69 90 LEU A CA 1
ATOM 692 C C . LEU A 1 90 ? -12.929 5.022 8.331 1.00 90.69 90 LEU A C 1
ATOM 694 O O . LEU A 1 90 ? -11.979 4.855 7.568 1.00 90.69 90 LEU A O 1
ATOM 698 N N . PRO A 1 91 ? -13.429 6.258 8.557 1.00 93.31 91 PRO A N 1
ATOM 699 C CA . PRO A 1 91 ? -12.866 7.446 7.912 1.00 93.31 91 PRO A CA 1
ATOM 700 C C . PRO A 1 91 ? -11.389 7.666 8.258 1.00 93.31 91 PRO A C 1
ATOM 702 O O . PRO A 1 91 ? -10.577 7.968 7.389 1.00 93.31 91 PRO A O 1
ATOM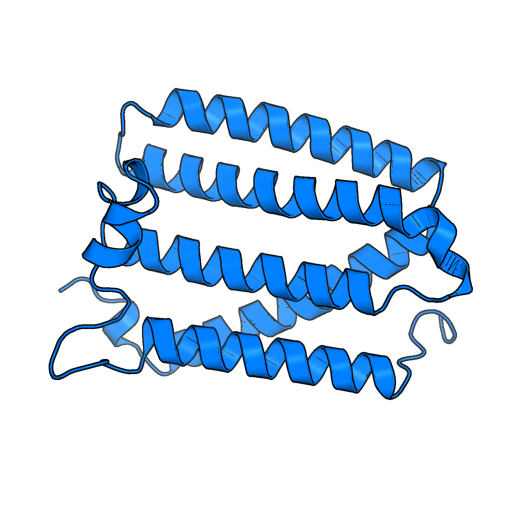 705 N N . GLN A 1 92 ? -11.016 7.471 9.524 1.00 92.75 92 GLN A N 1
ATOM 706 C CA . GLN A 1 92 ? -9.636 7.643 9.969 1.00 92.75 92 GLN A CA 1
ATOM 707 C C . GLN A 1 92 ? -8.739 6.504 9.468 1.00 92.75 92 GLN A C 1
ATOM 709 O O . GLN A 1 92 ? -7.620 6.768 9.033 1.00 92.75 92 GLN A O 1
ATOM 714 N N . LEU A 1 93 ? -9.236 5.262 9.454 1.00 93.94 93 LEU A N 1
ATOM 715 C CA . LEU A 1 93 ? -8.527 4.121 8.862 1.00 93.94 93 LEU A CA 1
ATOM 716 C C . LEU A 1 93 ? -8.316 4.294 7.352 1.00 93.94 93 LEU A C 1
ATOM 718 O O . LEU A 1 93 ? -7.250 3.947 6.847 1.00 93.94 93 LEU A O 1
ATOM 722 N N . LEU A 1 94 ? -9.283 4.874 6.635 1.00 94.81 94 LEU A N 1
ATOM 723 C CA . LEU A 1 94 ? -9.146 5.215 5.218 1.00 94.81 94 LEU A CA 1
ATOM 724 C C . LEU A 1 94 ? -8.030 6.246 5.010 1.00 94.81 94 LEU A C 1
ATOM 726 O O . LEU A 1 94 ? -7.162 6.034 4.169 1.00 94.81 94 LEU A O 1
ATOM 730 N N . ILE A 1 95 ? -8.008 7.323 5.805 1.00 94.94 95 ILE A N 1
ATOM 731 C CA . ILE A 1 95 ? -6.945 8.341 5.734 1.00 94.94 95 ILE A CA 1
ATOM 732 C C . ILE A 1 95 ? -5.579 7.706 6.010 1.00 94.94 95 ILE A C 1
ATOM 734 O O . ILE A 1 95 ? -4.640 7.916 5.245 1.00 94.94 95 ILE A O 1
ATOM 738 N N . ILE A 1 96 ? -5.472 6.887 7.061 1.00 94.56 96 ILE A N 1
ATOM 739 C CA . ILE A 1 96 ? -4.239 6.155 7.383 1.00 94.56 96 ILE A CA 1
ATOM 740 C C . ILE A 1 96 ? -3.840 5.240 6.222 1.00 94.56 96 ILE A C 1
ATOM 742 O O . ILE A 1 96 ? -2.663 5.186 5.880 1.00 94.56 96 ILE A O 1
ATOM 746 N N . SER A 1 97 ? -4.793 4.563 5.582 1.00 93.81 97 SER A N 1
ATOM 747 C CA . SER A 1 97 ? -4.534 3.679 4.439 1.00 93.81 97 SER A CA 1
ATOM 748 C C . SER A 1 97 ? -4.002 4.444 3.232 1.00 93.81 97 SER A C 1
ATOM 750 O O . SER A 1 97 ? -2.990 4.050 2.659 1.00 93.81 97 SER A O 1
ATOM 752 N N . VAL A 1 98 ? -4.637 5.563 2.876 1.00 95.25 98 VAL A N 1
ATOM 753 C CA . VAL A 1 98 ? -4.197 6.426 1.770 1.00 95.25 98 VAL A CA 1
ATOM 754 C C . VAL A 1 98 ? -2.801 6.978 2.049 1.00 95.25 98 VAL A C 1
ATOM 756 O O . VAL A 1 98 ? -1.931 6.894 1.187 1.00 95.25 98 VAL A O 1
ATOM 759 N N . LEU A 1 99 ? -2.551 7.475 3.262 1.00 94.94 99 LEU A N 1
ATOM 760 C CA . LEU A 1 99 ? -1.229 7.967 3.652 1.00 94.94 99 LEU A CA 1
ATOM 761 C C . LEU A 1 99 ? -0.180 6.856 3.658 1.00 94.94 99 LEU A C 1
ATOM 763 O O . LEU A 1 99 ? 0.931 7.086 3.200 1.00 94.94 99 LEU A O 1
ATOM 767 N N . THR A 1 100 ? -0.538 5.654 4.117 1.00 93.38 100 THR A N 1
ATOM 768 C CA . THR A 1 100 ? 0.340 4.476 4.074 1.00 93.38 100 THR A CA 1
ATOM 769 C C . THR A 1 100 ? 0.725 4.185 2.627 1.00 93.38 100 THR A C 1
ATOM 771 O O . THR A 1 100 ? 1.907 4.141 2.305 1.00 93.38 100 THR A O 1
ATOM 774 N N . PHE A 1 101 ? -0.256 4.066 1.730 1.00 93.75 101 PHE A N 1
ATOM 775 C CA . PHE A 1 101 ? -0.006 3.817 0.313 1.00 93.75 101 PHE A CA 1
ATOM 776 C C . PHE A 1 101 ? 0.890 4.894 -0.311 1.00 93.75 101 PHE A C 1
ATOM 778 O O . PHE A 1 101 ? 1.937 4.581 -0.870 1.00 93.75 101 PHE A O 1
ATOM 785 N N . LEU A 1 102 ? 0.517 6.168 -0.178 1.00 92.38 102 LEU A N 1
ATOM 786 C CA . LEU A 1 102 ? 1.239 7.271 -0.812 1.00 92.38 102 LEU A CA 1
ATOM 787 C C . LEU A 1 102 ? 2.654 7.441 -0.253 1.00 92.38 102 LEU A C 1
ATOM 789 O O . LEU A 1 102 ? 3.585 7.615 -1.035 1.00 92.38 102 LEU A O 1
ATOM 793 N N . ALA A 1 103 ? 2.836 7.368 1.069 1.00 89.38 103 ALA A N 1
ATOM 794 C CA . ALA A 1 103 ? 4.148 7.516 1.693 1.00 89.38 103 ALA A CA 1
ATOM 795 C C . ALA A 1 103 ? 5.106 6.402 1.253 1.00 89.38 103 ALA A C 1
ATOM 797 O O . ALA A 1 103 ? 6.234 6.687 0.847 1.00 89.38 103 ALA A O 1
ATOM 798 N N . TRP A 1 104 ? 4.644 5.147 1.258 1.00 89.06 104 TRP A N 1
ATOM 799 C CA . TRP A 1 104 ? 5.466 4.014 0.833 1.00 89.06 104 TRP A CA 1
ATOM 800 C C . TRP A 1 104 ? 5.754 4.036 -0.667 1.00 89.06 104 TRP A C 1
ATOM 802 O O . TRP A 1 104 ? 6.893 3.779 -1.058 1.00 89.06 104 TRP A O 1
ATOM 812 N N . GLN A 1 105 ? 4.787 4.394 -1.516 1.00 87.88 105 GLN A N 1
ATOM 813 C CA . GLN A 1 105 ? 5.050 4.541 -2.949 1.00 87.88 105 GLN A CA 1
AT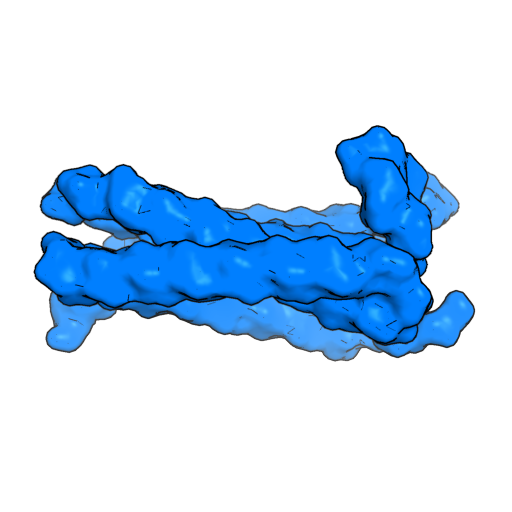OM 814 C C . GLN A 1 105 ? 6.054 5.663 -3.216 1.00 87.88 105 GLN A C 1
ATOM 816 O O . GLN A 1 105 ? 7.005 5.457 -3.967 1.00 87.88 105 GLN A O 1
ATOM 821 N N . MET A 1 106 ? 5.902 6.815 -2.561 1.00 86.25 106 MET A N 1
ATOM 822 C CA . MET A 1 106 ? 6.809 7.946 -2.747 1.00 86.25 106 MET A CA 1
ATOM 823 C C . MET A 1 106 ? 8.229 7.640 -2.262 1.00 86.25 106 MET A C 1
ATOM 825 O O . MET A 1 106 ? 9.195 8.026 -2.913 1.00 86.25 106 MET A O 1
ATOM 829 N N . LEU A 1 107 ? 8.366 6.889 -1.166 1.00 86.38 107 LEU A N 1
ATOM 830 C CA . LEU A 1 107 ? 9.658 6.397 -0.691 1.00 86.38 107 LEU A CA 1
ATOM 831 C C . LEU A 1 107 ? 10.312 5.446 -1.706 1.00 86.38 107 LEU A C 1
ATOM 833 O O . LEU A 1 107 ? 11.496 5.591 -1.999 1.00 86.38 107 LEU A O 1
ATOM 837 N N . ASN A 1 108 ? 9.550 4.510 -2.283 1.00 84.25 108 ASN A N 1
ATOM 838 C CA . ASN A 1 108 ? 10.062 3.618 -3.329 1.00 84.25 108 ASN A CA 1
ATOM 839 C C . ASN A 1 108 ? 10.510 4.404 -4.571 1.00 84.25 108 ASN A C 1
ATOM 841 O O . ASN A 1 108 ? 11.592 4.151 -5.099 1.00 84.25 108 ASN A O 1
ATOM 845 N N . PHE A 1 109 ? 9.724 5.395 -5.001 1.00 80.50 109 PHE A N 1
ATOM 846 C CA . PHE A 1 109 ? 10.104 6.300 -6.086 1.00 80.50 109 PHE A CA 1
ATOM 847 C C . PHE A 1 109 ? 11.377 7.077 -5.771 1.00 80.50 109 PHE A C 1
ATOM 849 O O . PHE A 1 109 ? 12.267 7.144 -6.616 1.00 80.50 109 PHE A O 1
ATOM 856 N N . TRP A 1 110 ? 11.497 7.618 -4.558 1.00 84.69 110 TRP A N 1
ATOM 857 C CA . TRP A 1 110 ? 12.693 8.335 -4.134 1.00 84.69 110 TRP A CA 1
ATOM 858 C C . TRP A 1 110 ? 13.936 7.439 -4.196 1.00 84.69 110 TRP A C 1
ATOM 860 O O . TRP A 1 110 ? 14.927 7.823 -4.816 1.00 84.69 110 TRP A O 1
ATOM 870 N N . VAL A 1 111 ? 13.859 6.216 -3.662 1.00 82.44 111 VAL A N 1
ATOM 871 C CA . VAL A 1 111 ? 14.960 5.240 -3.710 1.00 82.44 111 VAL A CA 1
ATOM 872 C C . VAL A 1 111 ? 15.365 4.921 -5.152 1.00 82.44 111 VAL A C 1
ATOM 874 O O . VAL A 1 111 ? 16.546 4.999 -5.488 1.00 82.44 111 VAL A O 1
ATOM 877 N N . VAL A 1 112 ? 14.399 4.619 -6.026 1.00 78.06 112 VAL A N 1
ATOM 878 C CA . VAL A 1 112 ? 14.664 4.340 -7.449 1.00 78.06 112 VAL A CA 1
ATOM 879 C C . VAL A 1 112 ? 15.281 5.558 -8.143 1.00 78.06 112 VAL A C 1
ATOM 881 O O . VAL A 1 112 ? 16.276 5.418 -8.849 1.00 78.06 112 VAL A O 1
ATOM 884 N N . SER A 1 113 ? 14.739 6.756 -7.912 1.00 74.12 113 SER A N 1
ATOM 885 C CA . SER A 1 113 ? 15.254 7.998 -8.502 1.00 74.12 113 SER A CA 1
ATOM 886 C C . SER A 1 113 ? 16.689 8.307 -8.064 1.00 74.12 113 SER A C 1
ATOM 888 O O . SER A 1 113 ? 17.497 8.714 -8.900 1.00 74.12 113 SER A O 1
ATOM 890 N N . GLY A 1 114 ? 17.028 8.022 -6.800 1.00 77.69 114 GLY A N 1
ATOM 891 C CA . GLY A 1 114 ? 18.375 8.173 -6.259 1.00 77.69 114 GLY A CA 1
ATOM 892 C C . GLY A 1 114 ? 19.380 7.222 -6.906 1.00 77.69 114 GLY A C 1
ATOM 893 O O . GLY A 1 114 ? 20.464 7.658 -7.280 1.00 77.69 114 GLY A O 1
ATOM 894 N N . PHE A 1 115 ? 19.013 5.954 -7.128 1.00 76.62 115 PHE A N 1
ATOM 895 C CA . PHE A 1 115 ? 19.867 5.012 -7.869 1.00 76.62 115 PHE A CA 1
ATOM 896 C C . PHE A 1 115 ? 20.115 5.443 -9.318 1.00 76.62 115 PHE A C 1
ATOM 898 O O . PHE A 1 115 ? 21.180 5.169 -9.866 1.00 76.62 115 PHE A O 1
ATOM 905 N N . LEU A 1 116 ? 19.147 6.124 -9.931 1.00 74.12 116 LEU A N 1
ATOM 906 C CA . LEU A 1 116 ? 19.241 6.619 -11.304 1.00 74.12 116 LEU A CA 1
ATOM 907 C C . LEU A 1 116 ? 19.862 8.021 -11.406 1.00 74.12 116 LEU A C 1
ATOM 909 O O . LEU A 1 116 ? 19.954 8.552 -12.509 1.00 74.12 116 LEU A O 1
ATOM 913 N N . ASN A 1 117 ? 20.276 8.633 -10.287 1.00 75.44 117 ASN A N 1
ATOM 914 C CA . ASN A 1 117 ? 20.768 10.017 -10.228 1.00 75.44 117 ASN A CA 1
ATOM 915 C C . ASN A 1 117 ? 19.837 11.025 -10.938 1.00 75.44 117 ASN A C 1
ATOM 917 O O . ASN A 1 117 ? 20.290 11.976 -11.576 1.00 75.44 117 ASN A O 1
ATOM 921 N N . SER A 1 118 ? 18.521 10.817 -10.841 1.00 70.88 118 SER A N 1
ATOM 922 C CA . SER A 1 118 ? 17.535 11.665 -11.516 1.00 70.88 118 SER A CA 1
ATOM 923 C C . SER A 1 118 ? 17.434 13.047 -10.850 1.00 70.88 118 SER A C 1
ATOM 925 O O . SER A 1 118 ? 17.443 13.130 -9.615 1.00 70.88 118 SER A O 1
ATOM 927 N N . PRO A 1 119 ? 17.235 14.142 -11.611 1.00 71.69 119 PRO A N 1
ATOM 928 C CA . PRO A 1 119 ? 16.988 15.472 -11.044 1.00 71.69 119 PRO A CA 1
ATOM 929 C C . PRO A 1 119 ? 15.723 15.531 -10.168 1.00 71.69 119 PRO A C 1
ATOM 931 O O . PRO A 1 119 ? 15.612 16.391 -9.296 1.00 71.69 119 PRO A O 1
ATOM 934 N N . ALA A 1 120 ? 14.790 14.589 -10.335 1.00 70.62 120 ALA A N 1
ATOM 935 C CA . ALA A 1 120 ? 13.576 14.504 -9.526 1.00 70.62 120 ALA A CA 1
ATOM 936 C C . ALA A 1 120 ? 13.804 13.920 -8.113 1.00 70.62 120 ALA A C 1
ATOM 938 O O . ALA A 1 120 ? 12.895 13.956 -7.281 1.00 70.62 120 ALA A O 1
ATOM 939 N N . THR A 1 121 ? 15.012 13.426 -7.808 1.00 79.88 121 THR A N 1
ATOM 940 C CA . THR A 1 121 ? 15.344 12.783 -6.522 1.00 79.88 121 THR A CA 1
ATOM 941 C C . THR A 1 121 ? 15.039 13.677 -5.322 1.00 79.88 121 THR A C 1
ATOM 943 O O . THR A 1 121 ? 14.496 13.207 -4.325 1.00 79.88 121 THR A O 1
ATOM 946 N N . LEU A 1 122 ? 15.339 14.977 -5.408 1.00 81.44 122 LEU A N 1
ATOM 947 C CA . LEU A 1 122 ? 15.091 15.916 -4.308 1.00 81.44 122 LEU A CA 1
ATOM 948 C C . LEU A 1 122 ? 13.597 16.174 -4.087 1.00 81.44 122 LEU A C 1
ATOM 950 O O . LEU A 1 122 ? 13.148 16.232 -2.943 1.00 81.44 122 LEU A O 1
ATOM 954 N N . LEU A 1 123 ? 12.825 16.290 -5.172 1.00 81.25 123 LEU A N 1
ATOM 955 C CA . LEU A 1 123 ? 11.381 16.509 -5.105 1.00 81.25 123 LEU A CA 1
ATOM 956 C C . LEU A 1 123 ? 10.685 15.317 -4.441 1.00 81.25 123 LEU A C 1
ATOM 958 O O . LEU A 1 123 ? 9.902 15.495 -3.508 1.00 81.25 123 LEU A O 1
ATOM 962 N N . TYR A 1 124 ? 11.005 14.102 -4.888 1.00 78.88 124 TYR A N 1
ATOM 963 C CA . TYR A 1 124 ? 10.408 12.881 -4.350 1.00 78.88 124 TYR A CA 1
ATOM 964 C C . TYR A 1 124 ? 10.927 12.531 -2.957 1.00 78.88 124 TYR A C 1
ATOM 966 O O . TYR A 1 124 ? 10.149 12.072 -2.120 1.00 78.88 124 TYR A O 1
ATOM 974 N N . GLY A 1 125 ? 12.189 12.846 -2.660 1.00 82.19 125 GLY A N 1
ATOM 975 C CA . GLY A 1 125 ? 12.726 12.790 -1.303 1.00 82.19 125 GLY A CA 1
ATOM 976 C C . GLY A 1 125 ? 11.936 13.689 -0.356 1.00 82.19 125 GLY A C 1
ATOM 977 O O . GLY A 1 125 ? 11.392 13.203 0.636 1.00 82.19 125 GLY A O 1
ATOM 978 N N . GLY A 1 126 ? 11.763 14.966 -0.708 1.00 85.06 126 GLY A N 1
ATOM 979 C CA . GLY A 1 126 ? 10.960 15.909 0.073 1.00 85.06 126 GLY A CA 1
ATOM 980 C C . GLY A 1 126 ? 9.505 15.461 0.241 1.00 85.06 126 GLY A C 1
ATOM 981 O O . GLY A 1 126 ? 8.993 15.431 1.361 1.00 85.06 126 GLY A O 1
ATOM 982 N N . ALA A 1 127 ? 8.852 15.041 -0.847 1.00 86.38 127 ALA A N 1
ATOM 983 C CA . ALA A 1 127 ? 7.480 14.538 -0.808 1.00 86.38 127 ALA A CA 1
ATOM 984 C C . ALA A 1 127 ? 7.340 13.292 0.083 1.00 86.38 127 ALA A C 1
ATOM 986 O O . ALA A 1 127 ? 6.388 13.202 0.859 1.00 86.38 127 ALA A O 1
ATOM 987 N N . SER A 1 128 ? 8.296 12.358 0.021 1.00 88.69 128 SER A N 1
ATOM 988 C CA . SER A 1 128 ? 8.292 11.158 0.863 1.00 88.69 128 SER A CA 1
ATOM 989 C C . SER A 1 128 ? 8.396 11.509 2.348 1.00 88.69 128 SER A C 1
ATOM 991 O O . SER A 1 128 ? 7.623 10.983 3.144 1.00 88.69 128 SER A O 1
ATOM 993 N N . ILE A 1 129 ? 9.258 12.463 2.719 1.00 91.69 129 ILE A N 1
ATOM 994 C CA . ILE A 1 129 ? 9.410 12.924 4.105 1.00 91.69 129 ILE A CA 1
ATOM 995 C C . ILE A 1 129 ? 8.104 13.543 4.605 1.00 91.69 129 ILE A C 1
ATOM 997 O O . ILE A 1 129 ? 7.619 13.165 5.671 1.00 91.69 129 ILE A O 1
ATOM 1001 N N . VAL A 1 130 ? 7.501 14.453 3.832 1.00 94.75 130 VAL A N 1
ATOM 1002 C CA . VAL A 1 130 ? 6.231 15.100 4.207 1.00 94.75 130 VAL A CA 1
ATOM 1003 C C . VAL A 1 130 ? 5.123 14.063 4.399 1.00 94.75 130 VAL A C 1
ATOM 1005 O O . VAL A 1 130 ? 4.408 14.104 5.402 1.00 94.75 130 VAL A O 1
ATOM 1008 N N . LEU A 1 131 ? 5.005 13.103 3.479 1.00 93.81 131 LEU A N 1
ATOM 1009 C CA . LEU A 1 131 ? 4.003 12.040 3.561 1.00 93.81 131 LEU A CA 1
ATOM 1010 C C . LEU A 1 131 ? 4.252 11.094 4.740 1.00 93.81 131 LEU A C 1
ATOM 1012 O O . LEU A 1 131 ? 3.294 10.721 5.413 1.00 93.81 131 LEU A O 1
ATOM 1016 N N . LEU A 1 132 ? 5.507 10.744 5.032 1.00 92.69 132 LEU A N 1
ATOM 1017 C CA . LEU A 1 132 ? 5.869 9.910 6.182 1.00 92.69 132 LEU A CA 1
ATOM 1018 C C . LEU A 1 132 ? 5.577 10.616 7.510 1.00 92.69 132 LEU A C 1
ATOM 1020 O O . LEU A 1 132 ? 5.060 9.986 8.432 1.00 92.69 132 LEU A O 1
ATOM 1024 N N . VAL A 1 133 ? 5.837 11.922 7.607 1.00 95.62 133 VAL A N 1
ATOM 1025 C CA . VAL A 1 133 ? 5.482 12.721 8.791 1.00 95.62 133 VAL A CA 1
ATOM 1026 C C . VAL A 1 133 ? 3.963 12.790 8.955 1.00 95.62 133 VAL A C 1
ATOM 1028 O O . VAL A 1 133 ? 3.454 12.520 10.044 1.00 95.62 133 VAL A O 1
ATOM 1031 N N . ALA A 1 134 ? 3.222 13.090 7.884 1.00 95.69 134 ALA A N 1
ATOM 1032 C CA . ALA A 1 134 ? 1.760 13.126 7.918 1.00 95.69 134 ALA A CA 1
ATOM 1033 C C . ALA A 1 134 ? 1.165 11.762 8.307 1.00 95.69 134 ALA A C 1
ATOM 1035 O O . ALA A 1 134 ? 0.266 11.685 9.148 1.00 95.69 134 ALA A O 1
ATOM 1036 N N . TRP A 1 135 ? 1.704 10.681 7.741 1.00 95.69 135 TRP A N 1
ATOM 1037 C CA . TRP A 1 135 ? 1.361 9.311 8.101 1.00 95.69 135 TRP A CA 1
ATOM 1038 C C . TRP A 1 135 ? 1.615 9.045 9.588 1.00 95.69 135 TRP A C 1
ATOM 1040 O O . TRP A 1 135 ? 0.707 8.602 10.289 1.00 95.69 135 TRP A O 1
ATOM 1050 N N . PHE A 1 136 ? 2.800 9.386 10.098 1.00 94.25 136 PHE A N 1
ATOM 1051 C CA . PHE A 1 136 ? 3.172 9.164 11.495 1.00 94.25 136 PHE A CA 1
ATOM 1052 C C . PHE A 1 136 ? 2.256 9.916 12.471 1.00 94.25 136 PHE A C 1
ATOM 1054 O O . PHE A 1 136 ? 1.771 9.334 13.444 1.00 94.25 136 PHE A O 1
ATOM 1061 N N . VAL A 1 137 ? 1.936 11.181 12.181 1.00 96.38 137 VAL A N 1
ATOM 1062 C CA . VAL A 1 137 ? 0.980 11.975 12.972 1.00 96.38 137 VAL A CA 1
ATOM 1063 C C . VAL A 1 137 ? -0.403 11.320 12.986 1.00 96.38 137 VAL A C 1
ATOM 1065 O O . VAL A 1 137 ? -1.037 11.225 14.040 1.00 96.38 137 VAL A O 1
ATOM 1068 N N . MET A 1 138 ? -0.870 10.823 11.839 1.00 94.38 138 MET A N 1
ATOM 1069 C CA . MET A 1 138 ? -2.162 10.143 11.751 1.00 94.38 138 MET A CA 1
ATOM 1070 C C . MET A 1 138 ? -2.182 8.797 12.478 1.00 94.38 138 MET A C 1
ATOM 1072 O O . MET A 1 138 ? -3.210 8.457 13.071 1.00 94.38 138 MET A O 1
ATOM 1076 N N . ILE A 1 139 ? -1.063 8.067 12.500 1.00 93.25 139 ILE A N 1
ATOM 1077 C CA . ILE A 1 139 ? -0.902 6.861 13.320 1.00 93.25 139 ILE A CA 1
ATOM 1078 C C . ILE A 1 139 ? -0.980 7.211 14.807 1.00 93.25 139 ILE A C 1
ATOM 1080 O O . ILE A 1 139 ? -1.775 6.596 15.511 1.00 93.25 139 ILE A O 1
ATOM 1084 N N . ILE A 1 140 ? -0.250 8.229 15.282 1.00 95.00 140 ILE A N 1
ATOM 1085 C CA . ILE A 1 140 ? -0.318 8.676 16.688 1.00 95.00 140 ILE A CA 1
ATOM 1086 C C . ILE A 1 140 ? -1.752 9.043 17.069 1.00 95.00 140 ILE A C 1
ATOM 1088 O O . ILE A 1 140 ? -2.262 8.595 18.097 1.00 95.00 140 ILE A O 1
ATOM 1092 N N . ARG A 1 141 ? -2.427 9.821 16.217 1.00 93.38 141 ARG A N 1
ATOM 1093 C CA . ARG A 1 141 ? -3.834 10.167 16.422 1.00 93.38 141 ARG A CA 1
ATOM 1094 C C . ARG A 1 141 ? -4.713 8.916 16.460 1.00 93.38 141 ARG A C 1
ATOM 1096 O O . ARG A 1 141 ? -5.633 8.848 17.260 1.00 93.38 141 ARG A O 1
ATOM 1103 N N . GLY A 1 142 ? -4.452 7.929 15.607 1.00 90.69 142 GLY A N 1
ATOM 1104 C CA . GLY A 1 142 ? -5.190 6.666 15.604 1.00 90.69 142 GLY A CA 1
ATOM 1105 C C . GLY A 1 142 ? -4.981 5.849 16.875 1.00 90.69 142 GLY A C 1
ATOM 1106 O O . GLY A 1 142 ? -5.944 5.309 17.413 1.00 90.69 142 GLY A O 1
ATOM 1107 N N . VAL A 1 143 ? -3.758 5.822 17.404 1.00 92.50 143 VAL A N 1
ATOM 1108 C CA . VAL A 1 143 ? -3.440 5.158 18.674 1.00 92.50 143 VAL A CA 1
ATOM 1109 C C . VAL A 1 143 ? -4.209 5.788 19.835 1.00 92.50 143 VAL A C 1
ATOM 1111 O O . VAL A 1 143 ? -4.625 5.055 20.728 1.00 92.50 143 V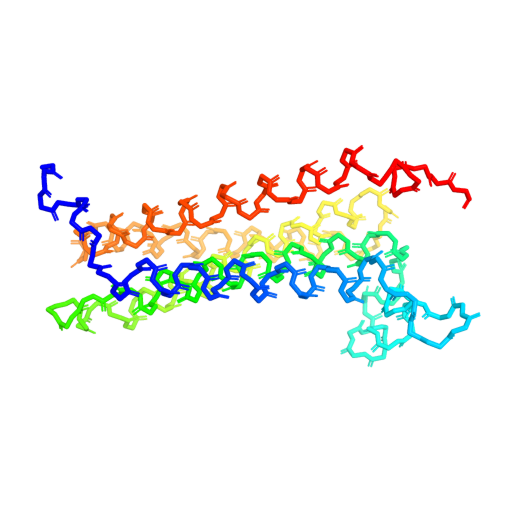AL A O 1
ATOM 1114 N N . SER A 1 144 ? -4.435 7.105 19.826 1.00 92.75 144 SER A N 1
ATOM 1115 C CA . SER A 1 144 ? -5.167 7.787 20.900 1.00 92.75 144 SER A CA 1
ATOM 1116 C C . SER A 1 144 ? -6.690 7.745 20.753 1.00 92.75 144 SER A C 1
ATOM 1118 O O . SER A 1 144 ? -7.381 7.723 21.769 1.00 92.75 144 SER A O 1
ATOM 1120 N N . SER A 1 145 ? -7.232 7.731 19.528 1.00 91.62 145 SER A N 1
ATOM 1121 C CA . SER A 1 145 ? -8.685 7.827 19.297 1.00 91.62 145 SER A CA 1
ATOM 1122 C C . SER A 1 145 ? -9.377 6.513 18.936 1.00 91.62 145 SER A C 1
ATOM 1124 O O . SER A 1 145 ? -10.565 6.366 19.212 1.00 91.62 145 SER A O 1
ATOM 1126 N N . ILE A 1 146 ? -8.677 5.576 18.289 1.00 90.81 146 ILE A N 1
ATOM 1127 C CA . ILE A 1 146 ? -9.254 4.348 17.713 1.00 90.81 146 ILE A CA 1
ATOM 1128 C C . ILE A 1 146 ? -8.333 3.131 17.910 1.00 90.81 146 ILE A C 1
ATOM 1130 O O . ILE A 1 146 ? -8.220 2.289 17.020 1.00 90.81 146 ILE A O 1
ATOM 1134 N N . HIS A 1 147 ? -7.666 3.045 19.065 1.00 90.44 147 HIS A N 1
ATOM 1135 C CA . HIS A 1 147 ? -6.593 2.084 19.352 1.00 90.44 147 HIS A CA 1
ATOM 1136 C C . HIS A 1 147 ? -6.888 0.647 18.890 1.00 90.44 147 HIS A C 1
ATOM 1138 O O . HIS A 1 147 ? -6.133 0.091 18.093 1.00 90.44 147 HIS A O 1
ATOM 1144 N N . ASP A 1 148 ? -8.002 0.063 19.339 1.00 88.19 148 ASP A N 1
ATOM 1145 C CA . ASP A 1 148 ? -8.334 -1.340 19.061 1.00 88.19 148 ASP A CA 1
ATOM 1146 C C . ASP A 1 148 ? -8.594 -1.593 17.571 1.00 88.19 148 ASP A C 1
ATOM 1148 O O . ASP A 1 148 ? -8.101 -2.571 17.001 1.00 88.19 148 ASP A O 1
ATOM 1152 N N . ALA A 1 149 ? -9.318 -0.679 16.919 1.00 88.12 149 ALA A N 1
ATOM 1153 C CA . ALA A 1 149 ? -9.591 -0.752 15.487 1.00 88.12 149 ALA A CA 1
ATOM 1154 C C . ALA A 1 149 ? -8.310 -0.586 14.664 1.00 88.12 149 ALA A C 1
ATOM 1156 O O . ALA A 1 149 ? -8.092 -1.321 13.699 1.00 88.12 149 ALA A O 1
ATOM 1157 N N . LEU A 1 150 ? -7.424 0.325 15.077 1.00 90.94 150 LEU A N 1
ATOM 1158 C CA . LEU A 1 150 ? -6.123 0.513 14.445 1.00 90.94 150 LEU A CA 1
ATOM 1159 C C . LEU A 1 150 ? -5.230 -0.722 14.610 1.00 90.94 150 LEU A C 1
ATOM 1161 O O . LEU A 1 150 ? -4.617 -1.157 13.637 1.00 90.94 150 LEU A O 1
ATOM 1165 N N . ALA A 1 151 ? -5.171 -1.316 15.803 1.00 89.31 151 ALA A N 1
ATOM 1166 C CA . ALA A 1 151 ? -4.370 -2.509 16.058 1.00 89.31 151 ALA A CA 1
ATOM 1167 C C . ALA A 1 151 ? -4.840 -3.693 15.198 1.00 89.31 151 ALA A C 1
ATOM 1169 O O . ALA A 1 151 ? -4.027 -4.348 14.540 1.00 89.31 151 ALA A O 1
ATOM 1170 N N . ARG A 1 152 ? -6.158 -3.934 15.133 1.00 88.50 152 ARG A N 1
ATOM 1171 C CA . ARG A 1 152 ? -6.739 -4.975 14.268 1.00 88.50 152 ARG A CA 1
ATOM 1172 C C . ARG A 1 152 ? -6.467 -4.708 12.790 1.00 88.50 152 ARG A C 1
ATOM 1174 O O . ARG A 1 152 ? -6.088 -5.630 12.064 1.00 88.50 152 ARG A O 1
ATOM 1181 N N . PHE A 1 153 ? -6.617 -3.459 12.354 1.00 90.38 153 PHE A N 1
ATOM 1182 C CA . PHE A 1 153 ? -6.299 -3.037 10.992 1.00 90.38 153 PHE A CA 1
ATOM 1183 C C . PHE A 1 153 ? -4.826 -3.301 10.642 1.00 90.38 153 PHE A C 1
ATOM 1185 O O . PHE A 1 153 ? -4.548 -3.937 9.627 1.00 90.38 153 PHE A O 1
ATOM 1192 N N . MET A 1 154 ? -3.890 -2.898 11.505 1.00 90.62 154 MET A N 1
ATOM 1193 C CA . MET A 1 154 ? -2.447 -3.087 11.307 1.00 90.62 154 MET A CA 1
ATOM 1194 C C . MET A 1 154 ? -2.044 -4.561 11.248 1.00 90.62 154 MET A C 1
ATOM 1196 O O . MET A 1 154 ? -1.261 -4.944 10.380 1.00 90.62 154 MET A O 1
ATOM 1200 N N . VAL A 1 155 ? -2.606 -5.408 12.116 1.00 89.38 155 VAL A N 1
ATOM 1201 C CA . VAL A 1 155 ? -2.337 -6.854 12.087 1.00 89.38 155 VAL A CA 1
ATOM 1202 C C . VAL A 1 155 ? -2.836 -7.474 10.783 1.00 89.38 155 VAL A C 1
ATOM 1204 O O . VAL A 1 155 ? -2.105 -8.228 10.144 1.00 89.38 155 VAL A O 1
ATOM 1207 N N . ARG A 1 156 ? -4.052 -7.135 10.342 1.00 87.69 156 ARG A N 1
ATOM 1208 C CA . ARG A 1 156 ? -4.613 -7.648 9.081 1.00 87.69 156 ARG A CA 1
ATOM 1209 C C . ARG A 1 156 ? -3.827 -7.166 7.866 1.00 87.69 156 ARG A C 1
ATOM 1211 O O . ARG A 1 156 ? -3.517 -7.973 6.993 1.00 87.69 156 ARG A O 1
ATOM 1218 N N . PHE A 1 157 ? -3.467 -5.885 7.843 1.00 89.38 157 PHE A N 1
ATOM 1219 C CA . PHE A 1 157 ? -2.600 -5.313 6.820 1.00 89.38 157 PHE A CA 1
ATOM 1220 C C . PHE A 1 157 ? -1.256 -6.053 6.763 1.00 89.38 157 PHE A C 1
ATOM 1222 O O . PHE A 1 157 ? -0.880 -6.534 5.698 1.00 89.38 157 PHE A O 1
ATOM 1229 N N . GLY A 1 158 ? -0.576 -6.233 7.900 1.00 87.19 158 GLY A N 1
ATOM 1230 C CA . GLY A 1 158 ? 0.710 -6.935 7.971 1.00 87.19 158 GLY A CA 1
ATOM 1231 C C . GLY A 1 158 ? 0.634 -8.416 7.577 1.00 87.19 158 GLY A C 1
ATOM 1232 O O . GLY A 1 158 ? 1.532 -8.930 6.907 1.00 87.19 158 GLY A O 1
ATOM 1233 N N . LEU A 1 159 ? -0.455 -9.106 7.925 1.00 85.81 159 LEU A N 1
ATOM 1234 C CA . LEU A 1 159 ? -0.688 -10.494 7.511 1.00 85.81 159 LEU A CA 1
ATOM 1235 C C . LEU A 1 159 ? -0.876 -10.615 5.993 1.00 85.81 159 LEU A C 1
ATOM 1237 O O . LEU A 1 159 ? -0.259 -11.478 5.374 1.00 85.81 159 LEU A O 1
ATOM 1241 N N . ALA A 1 160 ? -1.676 -9.738 5.381 1.00 82.69 160 ALA A N 1
ATOM 1242 C CA . ALA A 1 160 ? -1.831 -9.722 3.925 1.00 82.69 160 ALA A CA 1
ATOM 1243 C C . ALA A 1 160 ? -0.526 -9.360 3.219 1.00 82.69 160 ALA A C 1
ATOM 1245 O O . ALA A 1 160 ? -0.116 -10.056 2.292 1.00 82.69 160 ALA A O 1
ATOM 1246 N N . LEU A 1 161 ? 0.164 -8.331 3.711 1.00 86.06 161 LEU A N 1
ATOM 1247 C CA . LEU A 1 161 ? 1.436 -7.885 3.158 1.00 86.06 161 LEU A CA 1
ATOM 1248 C C . LEU A 1 161 ? 2.483 -9.008 3.176 1.00 86.06 161 LEU A C 1
ATOM 1250 O O . LEU A 1 161 ? 3.110 -9.277 2.155 1.00 86.06 161 LEU A O 1
ATOM 1254 N N . SER A 1 162 ? 2.647 -9.698 4.308 1.00 83.38 162 SER A N 1
ATOM 1255 C CA . SER A 1 162 ? 3.644 -10.770 4.442 1.00 83.38 162 SER A CA 1
ATOM 1256 C C . SER A 1 162 ? 3.355 -11.966 3.530 1.00 83.38 162 SER A C 1
ATOM 1258 O O . SER A 1 162 ? 4.282 -12.495 2.910 1.00 83.38 162 SER A O 1
ATOM 1260 N N . LEU A 1 163 ? 2.086 -12.356 3.364 1.00 78.06 163 LEU A N 1
ATOM 1261 C CA . LEU A 1 163 ? 1.728 -13.410 2.417 1.00 78.06 163 LEU A CA 1
ATOM 1262 C C . LEU A 1 163 ? 1.992 -12.981 0.970 1.00 78.06 163 LEU A C 1
ATOM 1264 O O . LEU A 1 163 ? 2.588 -13.747 0.216 1.00 78.06 163 LEU A O 1
ATOM 1268 N N . PHE A 1 164 ? 1.580 -11.774 0.574 1.00 77.38 164 PHE A N 1
ATOM 1269 C CA . PHE A 1 164 ? 1.783 -11.302 -0.799 1.00 77.38 164 PHE A CA 1
ATOM 1270 C C . PHE A 1 164 ? 3.269 -11.208 -1.138 1.00 77.38 164 PHE A C 1
ATOM 1272 O O . PHE A 1 164 ? 3.678 -11.673 -2.200 1.00 77.38 164 PHE A O 1
ATOM 1279 N N . ILE A 1 165 ? 4.097 -10.730 -0.203 1.00 81.12 165 ILE A N 1
ATOM 1280 C CA . ILE A 1 165 ? 5.558 -10.766 -0.343 1.00 81.12 165 ILE A CA 1
ATOM 1281 C C . ILE A 1 165 ? 6.040 -12.209 -0.519 1.00 81.12 165 ILE A C 1
ATOM 1283 O O . ILE A 1 165 ? 6.845 -12.474 -1.406 1.00 81.12 165 ILE A O 1
ATOM 1287 N N . THR A 1 166 ? 5.536 -13.153 0.277 1.00 79.25 166 THR A N 1
ATOM 1288 C CA . THR A 1 166 ? 5.922 -14.570 0.175 1.00 79.25 166 THR A CA 1
ATOM 1289 C C . THR A 1 166 ? 5.600 -15.146 -1.206 1.00 79.25 166 THR A C 1
ATOM 1291 O O . THR A 1 166 ? 6.443 -15.822 -1.790 1.00 79.25 166 THR A O 1
ATOM 1294 N N . VAL A 1 167 ? 4.427 -14.832 -1.767 1.00 72.31 167 VAL A N 1
ATOM 1295 C CA . VAL A 1 167 ? 4.052 -15.240 -3.133 1.00 72.31 167 VAL A CA 1
ATOM 1296 C C . VAL A 1 167 ? 5.039 -14.677 -4.156 1.00 72.31 167 VAL A C 1
ATOM 1298 O O . VAL A 1 167 ? 5.558 -15.440 -4.968 1.00 72.31 167 VAL A O 1
ATOM 1301 N N . VAL A 1 168 ? 5.371 -13.382 -4.080 1.00 71.56 168 VAL A N 1
ATOM 1302 C CA . VAL A 1 168 ? 6.381 -12.775 -4.969 1.00 71.56 168 VAL A CA 1
ATOM 1303 C C . VAL A 1 168 ? 7.727 -13.475 -4.840 1.00 71.56 168 VAL A C 1
ATOM 1305 O O . VAL A 1 168 ? 8.352 -13.769 -5.852 1.00 71.56 168 VAL A O 1
ATOM 1308 N N . GLN A 1 169 ? 8.178 -13.756 -3.616 1.00 75.25 169 GLN A N 1
ATOM 1309 C CA . GLN A 1 169 ? 9.468 -14.407 -3.379 1.00 75.25 169 GLN A CA 1
ATOM 1310 C C . GLN A 1 169 ? 9.505 -15.824 -3.959 1.00 75.25 169 GLN A C 1
ATOM 1312 O O . GLN A 1 169 ? 10.493 -16.192 -4.590 1.00 75.25 169 GLN A O 1
ATOM 1317 N N . ILE A 1 170 ? 8.427 -16.600 -3.802 1.00 76.75 170 ILE A N 1
ATOM 1318 C CA . ILE A 1 170 ? 8.312 -17.938 -4.395 1.00 76.75 170 ILE A CA 1
ATOM 1319 C C . ILE A 1 170 ? 8.371 -17.845 -5.918 1.00 76.75 170 ILE A C 1
ATOM 1321 O O . ILE A 1 170 ? 9.167 -18.549 -6.534 1.00 76.75 170 ILE A O 1
ATOM 1325 N N . VAL A 1 171 ? 7.592 -16.956 -6.539 1.00 67.00 171 VAL A N 1
ATOM 1326 C CA . VAL A 1 171 ? 7.616 -16.836 -8.003 1.00 67.00 171 VAL A CA 1
ATOM 1327 C C . VAL A 1 171 ? 8.982 -16.351 -8.490 1.00 67.00 171 VAL A C 1
ATOM 1329 O O . VAL A 1 171 ? 9.540 -16.947 -9.401 1.00 67.00 171 VAL A O 1
ATOM 1332 N N . ALA A 1 172 ? 9.598 -15.380 -7.814 1.00 65.50 172 ALA A N 1
ATOM 1333 C CA . ALA A 1 172 ? 10.944 -14.904 -8.132 1.00 65.50 172 ALA A CA 1
ATOM 1334 C C . ALA A 1 172 ? 12.051 -15.964 -7.958 1.00 65.50 172 ALA A C 1
ATOM 1336 O O . ALA A 1 172 ? 13.160 -15.764 -8.458 1.00 65.50 172 ALA A O 1
ATOM 1337 N N 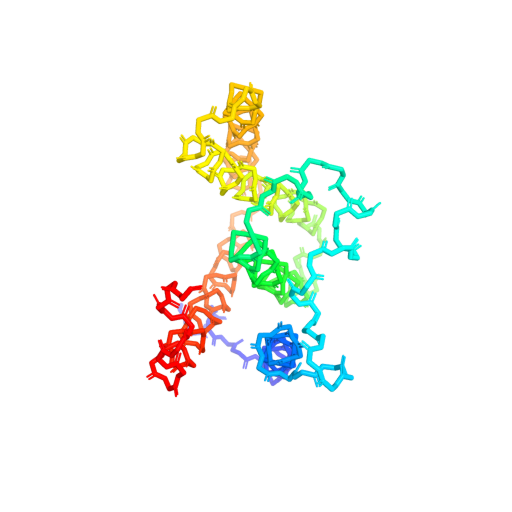. LEU A 1 173 ? 11.807 -17.049 -7.213 1.00 70.50 173 LEU A N 1
ATOM 1338 C CA . LEU A 1 173 ? 12.687 -18.225 -7.161 1.00 70.50 173 LEU A CA 1
ATOM 1339 C C . LEU A 1 173 ? 12.414 -19.193 -8.320 1.00 70.50 173 LEU A C 1
ATOM 1341 O O . LEU A 1 173 ? 13.343 -19.832 -8.806 1.00 70.50 173 LEU A O 1
ATOM 1345 N N . LEU A 1 174 ? 11.158 -19.292 -8.758 1.00 67.44 174 LEU A N 1
ATOM 1346 C CA . LEU A 1 174 ? 10.722 -20.159 -9.854 1.00 67.44 174 LEU A CA 1
ATOM 1347 C C . LEU A 1 174 ? 10.962 -19.549 -11.247 1.00 67.44 174 LEU A C 1
ATOM 1349 O O . LEU A 1 174 ? 10.977 -20.290 -12.226 1.00 67.44 174 LEU A O 1
ATOM 1353 N N . THR A 1 175 ? 11.183 -18.232 -11.350 1.00 62.88 175 THR A N 1
ATOM 1354 C CA . THR A 1 175 ? 11.473 -17.515 -12.607 1.00 62.88 175 THR A CA 1
ATOM 1355 C C . THR A 1 175 ? 12.828 -16.783 -12.538 1.00 62.88 175 THR A C 1
ATOM 1357 O O . THR A 1 175 ? 12.862 -15.565 -12.329 1.00 62.88 175 THR A O 1
ATOM 1360 N N . PRO A 1 176 ? 13.970 -17.489 -12.691 1.00 56.91 176 PRO A N 1
ATOM 1361 C CA . PRO A 1 176 ? 15.310 -16.923 -12.488 1.00 56.91 176 PRO A CA 1
ATOM 1362 C C . PRO A 1 176 ? 15.662 -15.793 -13.459 1.00 56.91 176 PRO A C 1
ATOM 1364 O O . PRO A 1 176 ? 16.360 -14.856 -13.077 1.00 56.91 176 PRO A O 1
ATOM 1367 N N . GLU A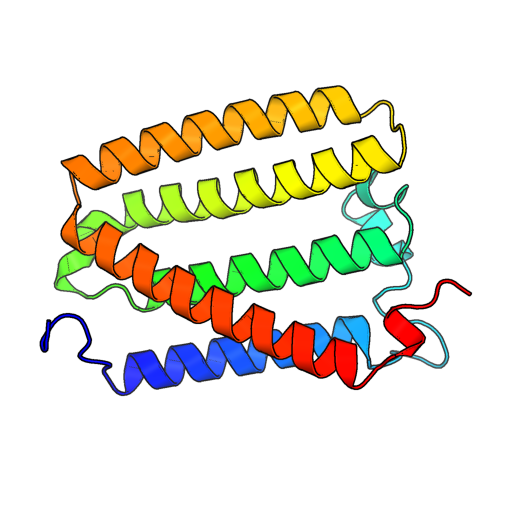 1 177 ? 15.143 -15.856 -14.687 1.00 54.88 177 GLU A N 1
ATOM 1368 C CA . GLU A 1 177 ? 15.406 -14.885 -15.762 1.00 54.88 177 GLU A CA 1
ATOM 1369 C C . GLU A 1 177 ? 14.928 -13.467 -15.411 1.00 54.88 177 GLU A C 1
ATOM 1371 O O . GLU A 1 177 ? 15.434 -12.479 -15.927 1.00 54.88 177 GLU A O 1
ATOM 1376 N N . TRP A 1 178 ? 14.030 -13.343 -14.431 1.00 52.56 178 TRP A N 1
ATOM 1377 C CA . TRP A 1 178 ? 13.575 -12.058 -13.897 1.00 52.56 178 TRP A CA 1
ATOM 1378 C C . TRP A 1 178 ? 14.645 -11.326 -13.060 1.00 52.56 178 TRP A C 1
ATOM 1380 O O . TRP A 1 178 ? 14.541 -10.120 -12.811 1.00 52.56 178 TRP A O 1
ATOM 1390 N N . ARG A 1 179 ? 15.676 -12.046 -12.590 1.00 44.53 179 ARG A N 1
ATOM 1391 C CA . ARG A 1 179 ? 16.801 -11.488 -11.816 1.00 44.53 179 ARG A CA 1
ATOM 1392 C C . ARG A 1 179 ? 17.972 -11.049 -12.694 1.00 44.53 179 ARG A C 1
ATOM 1394 O O . ARG A 1 179 ? 18.795 -10.269 -12.218 1.00 44.53 179 ARG A O 1
ATOM 1401 N N . SER A 1 180 ? 18.072 -11.547 -13.923 1.00 34.53 180 SER A N 1
ATOM 1402 C CA . SER A 1 180 ? 19.188 -11.256 -14.823 1.00 34.53 180 SER A CA 1
ATOM 1403 C C . SER A 1 180 ? 18.842 -10.093 -15.755 1.00 34.53 180 SER A C 1
ATOM 1405 O O . SER A 1 180 ? 17.908 -10.226 -16.541 1.00 34.53 180 SER A O 1
ATOM 1407 N N . PRO A 1 181 ? 19.576 -8.968 -15.707 1.00 37.50 181 PRO A N 1
ATOM 1408 C CA . PRO A 1 181 ? 19.539 -8.002 -16.790 1.00 37.50 181 PRO A CA 1
ATOM 1409 C C . PRO A 1 181 ? 20.260 -8.639 -17.983 1.00 37.50 181 PRO A C 1
ATOM 1411 O O . PRO A 1 181 ? 21.461 -8.897 -17.905 1.00 37.50 181 PRO A O 1
ATOM 1414 N N . THR A 1 182 ? 19.532 -8.958 -19.046 1.00 36.66 182 THR A N 1
ATOM 1415 C CA . THR A 1 182 ? 20.128 -9.092 -20.383 1.00 36.66 182 THR A CA 1
ATOM 1416 C C . THR A 1 182 ? 20.032 -7.759 -21.088 1.00 36.66 182 THR A C 1
ATOM 1418 O O . THR A 1 182 ? 18.907 -7.209 -21.081 1.00 36.66 182 THR A O 1
#

Organism: NCBI:txid186479